Protein AF-A0A8T5HS64-F1 (afdb_monomer_lite)

Secondary structure (DSSP, 8-state):
---TTTHHHHHHHHTT--B-B-TTT--B-SS---HHHHHHHHHHHHTTSTTHHHHHHHHHHHHHHHHT----BPBPTTT--B--S-HHHHHHHHHHHHHHTT-HHHHHHHHHHHT---TTSSSTHHHHHHTT--

Radius of gyration: 18.45 Å; chains: 1; bounding box: 67×27×37 Å

Sequence (134 aa):
MKNKRNVAKQTYYFEKEIHNDCLSCGQDIKHPLCPNCISKAFNLWTKKFPEHKMLKAKLNPLMKHHNHTNAKSKPCVACQKPVHICPLCFTEHLHSLVKEAGLGIRATTQFLFIFNFDFEHTGYSKELEFYGGY

Foldseek 3Di:
DDDPPPVVVVVVVVQPDAQQAAPVPRHGQPQFAALVNVVVVVLVLCVVDPCSVVLCVVVVVVVVVSVPDPGHYQAHPVHGDHHRHHLVVSLLVSLVSCVVSCVDDVSSLVSCVPSPPPPVVPGCVVVNVVSVND

pLDDT: mean 83.89, std 16.79, range [39.28, 97.75]

Structure (mmCIF, N/CA/C/O backbone):
data_AF-A0A8T5HS64-F1
#
_entry.id   AF-A0A8T5HS64-F1
#
loop_
_atom_site.group_PDB
_atom_site.id
_atom_site.type_symbol
_atom_site.label_atom_id
_atom_site.label_alt_id
_atom_site.label_comp_id
_atom_site.label_asym_id
_atom_site.label_entity_id
_atom_site.label_seq_id
_atom_site.pdbx_PDB_ins_code
_atom_site.Cartn_x
_atom_site.Cartn_y
_atom_site.Cartn_z
_atom_site.occupancy
_atom_site.B_iso_or_equiv
_atom_site.auth_seq_id
_atom_site.auth_comp_id
_atom_site.auth_asym_id
_atom_site.auth_atom_id
_atom_site.pdbx_PDB_model_num
ATOM 1 N N . MET A 1 1 ? 49.340 -16.513 -19.245 1.00 40.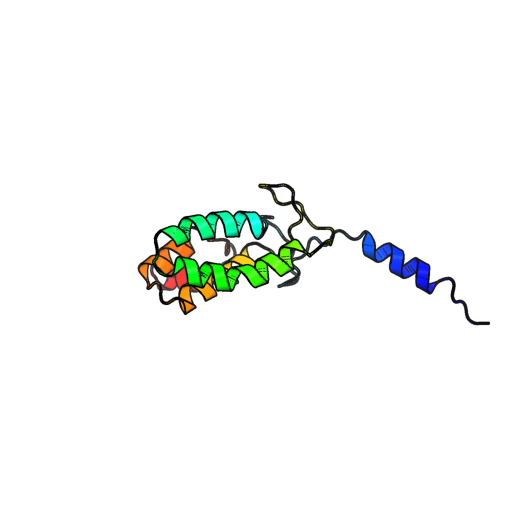06 1 MET A N 1
ATOM 2 C CA . MET A 1 1 ? 48.713 -15.286 -18.698 1.00 40.06 1 MET A CA 1
ATOM 3 C C . MET A 1 1 ? 47.207 -15.376 -18.912 1.00 40.06 1 MET A C 1
ATOM 5 O O . MET A 1 1 ? 46.769 -15.437 -20.051 1.00 40.06 1 MET A O 1
ATOM 9 N N . LYS A 1 2 ? 46.429 -15.524 -17.829 1.00 42.16 2 LYS A N 1
ATOM 10 C CA . LYS A 1 2 ? 44.984 -15.801 -17.892 1.00 42.16 2 LYS A CA 1
ATOM 11 C C . LYS A 1 2 ? 44.197 -14.560 -18.330 1.00 42.16 2 LYS A C 1
ATOM 13 O O . LYS A 1 2 ? 44.495 -13.435 -17.937 1.00 42.16 2 LYS A O 1
ATOM 18 N N . ASN A 1 3 ? 43.205 -14.823 -19.170 1.00 45.62 3 ASN A N 1
ATOM 19 C CA . ASN A 1 3 ? 42.419 -13.912 -19.987 1.00 45.62 3 ASN A CA 1
ATOM 20 C C . ASN A 1 3 ? 41.512 -12.988 -19.139 1.00 45.62 3 ASN A C 1
ATOM 22 O O . ASN A 1 3 ? 40.320 -13.232 -18.989 1.00 45.62 3 ASN A O 1
ATOM 26 N N . LYS A 1 4 ? 42.079 -11.925 -18.549 1.00 48.38 4 LYS A N 1
ATOM 27 C CA . LYS A 1 4 ? 41.355 -10.954 -17.695 1.00 48.38 4 LYS A CA 1
ATOM 28 C C . LYS A 1 4 ? 40.431 -9.986 -18.460 1.00 48.38 4 LYS A C 1
ATOM 30 O O . LYS A 1 4 ? 39.750 -9.186 -17.830 1.00 48.38 4 LYS A O 1
ATOM 35 N N . ARG A 1 5 ? 40.387 -10.033 -19.800 1.00 46.81 5 ARG A N 1
ATOM 36 C CA . ARG A 1 5 ? 39.618 -9.076 -20.627 1.00 46.81 5 ARG A CA 1
ATOM 37 C C . ARG A 1 5 ? 38.154 -9.468 -20.868 1.00 46.81 5 ARG A C 1
ATOM 39 O O . ARG A 1 5 ? 37.362 -8.597 -21.207 1.00 46.81 5 ARG A O 1
ATOM 46 N N . ASN A 1 6 ? 37.780 -10.734 -20.659 1.00 47.47 6 ASN A N 1
ATOM 47 C CA . ASN A 1 6 ? 36.413 -11.207 -20.928 1.00 47.47 6 ASN A CA 1
ATOM 48 C C . ASN A 1 6 ? 35.449 -11.057 -19.742 1.00 47.47 6 ASN A C 1
ATOM 50 O O . ASN A 1 6 ? 34.250 -10.934 -19.962 1.00 47.47 6 ASN A O 1
ATOM 54 N N . VAL A 1 7 ? 35.949 -10.993 -18.504 1.00 50.53 7 VAL A N 1
ATOM 55 C CA . VAL A 1 7 ? 35.088 -10.888 -17.309 1.00 50.53 7 VAL A CA 1
ATOM 56 C C . VAL A 1 7 ? 34.449 -9.495 -17.199 1.00 50.53 7 VAL A C 1
ATOM 58 O O . VAL A 1 7 ? 33.256 -9.381 -16.949 1.00 50.53 7 VAL A O 1
ATOM 61 N N . ALA A 1 8 ? 35.208 -8.431 -17.489 1.00 46.78 8 ALA A N 1
ATOM 62 C CA . ALA A 1 8 ? 34.726 -7.047 -17.384 1.00 46.78 8 ALA A CA 1
ATOM 63 C C . ALA A 1 8 ? 33.679 -6.659 -18.451 1.00 46.78 8 ALA A C 1
ATOM 65 O O . ALA A 1 8 ? 32.893 -5.736 -18.249 1.00 46.78 8 ALA A O 1
ATOM 66 N N . LYS A 1 9 ? 33.651 -7.353 -19.597 1.00 39.28 9 LYS A N 1
ATOM 67 C CA . LYS A 1 9 ? 32.648 -7.116 -20.650 1.00 39.28 9 LYS A CA 1
ATOM 68 C C . LYS A 1 9 ? 31.289 -7.730 -20.314 1.00 39.28 9 LYS A C 1
ATOM 70 O O . LYS A 1 9 ? 30.270 -7.196 -20.739 1.00 39.28 9 LYS A O 1
ATOM 75 N N . GLN A 1 10 ? 31.276 -8.824 -19.556 1.00 43.56 10 GLN A N 1
ATOM 76 C CA . GLN A 1 10 ? 30.051 -9.534 -19.190 1.00 43.56 10 GLN A CA 1
ATOM 77 C C . GLN A 1 10 ? 29.288 -8.806 -18.071 1.00 43.56 10 GLN A C 1
ATOM 79 O O . GLN A 1 10 ? 28.063 -8.771 -18.089 1.00 43.56 10 GLN A O 1
ATOM 84 N N . THR A 1 11 ? 29.997 -8.124 -17.167 1.00 41.75 11 THR A N 1
ATOM 85 C CA . THR A 1 11 ? 29.392 -7.289 -16.114 1.00 41.75 11 THR A CA 1
ATOM 86 C C . THR A 1 11 ? 28.703 -6.031 -16.655 1.00 41.75 11 THR A C 1
ATOM 88 O O . THR A 1 11 ? 27.702 -5.606 -16.093 1.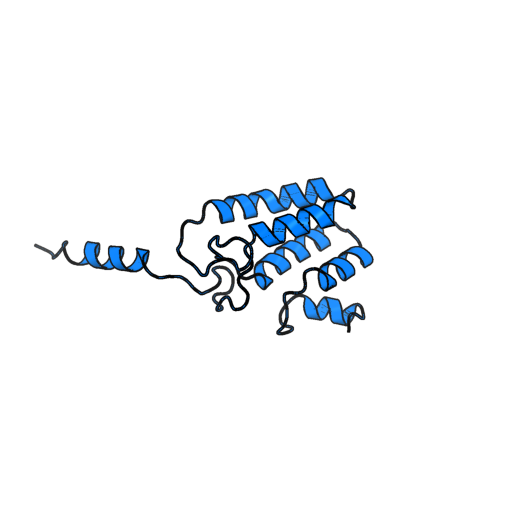00 41.75 11 THR A O 1
ATOM 91 N N . TYR A 1 12 ? 29.174 -5.465 -17.774 1.00 41.59 12 TYR A N 1
ATOM 92 C CA . TYR A 1 12 ? 28.599 -4.244 -18.368 1.00 41.59 12 TYR A CA 1
ATOM 93 C C . TYR A 1 12 ? 27.234 -4.466 -19.051 1.00 41.59 12 TYR A C 1
ATOM 95 O O . TYR A 1 12 ? 26.481 -3.520 -19.271 1.00 41.59 12 TYR A O 1
ATOM 103 N N . TYR A 1 13 ? 26.896 -5.712 -19.401 1.00 42.94 13 TYR A N 1
ATOM 104 C CA . TYR A 1 13 ? 25.616 -6.029 -20.044 1.00 42.94 13 TYR A CA 1
ATOM 105 C C . TYR A 1 13 ? 24.450 -6.169 -19.054 1.00 42.94 13 TYR A C 1
ATOM 107 O O . TYR A 1 13 ? 23.316 -5.895 -19.438 1.00 42.94 13 TYR A O 1
ATOM 115 N N . PHE A 1 14 ? 24.717 -6.489 -17.783 1.00 44.78 14 PHE A N 1
ATOM 116 C CA . PHE A 1 14 ? 23.678 -6.579 -16.747 1.00 44.78 14 PHE A CA 1
ATOM 117 C C . PHE A 1 14 ? 23.077 -5.211 -16.376 1.00 44.78 14 PHE A C 1
ATOM 119 O O . PHE A 1 14 ? 21.904 -5.123 -16.035 1.00 44.78 14 PHE A O 1
ATOM 126 N N . GLU A 1 15 ? 23.827 -4.113 -16.512 1.00 48.22 15 GLU A N 1
ATOM 127 C CA . GLU A 1 15 ? 23.366 -2.756 -16.151 1.00 48.22 15 GLU A CA 1
ATOM 128 C C . GLU A 1 15 ? 22.304 -2.172 -17.111 1.00 48.22 15 GLU A C 1
ATOM 130 O O . GLU A 1 15 ? 21.782 -1.072 -16.895 1.00 48.22 15 GLU A O 1
ATOM 135 N N . LYS A 1 16 ? 21.973 -2.881 -18.198 1.00 51.03 16 LYS A N 1
ATOM 136 C CA . LYS A 1 16 ? 20.965 -2.454 -19.180 1.00 51.03 16 LYS A CA 1
ATOM 137 C C . LYS A 1 16 ? 19.674 -3.261 -19.156 1.00 51.03 16 LYS A C 1
ATOM 139 O O . LYS A 1 16 ? 18.748 -2.862 -19.865 1.00 51.03 16 LYS A O 1
ATOM 144 N N . GLU A 1 17 ? 19.583 -4.327 -18.371 1.00 59.09 17 GLU A N 1
ATOM 145 C CA . GLU A 1 17 ? 18.359 -5.119 -18.312 1.00 59.09 17 GLU A CA 1
ATOM 146 C C . GLU A 1 17 ? 17.275 -4.344 -17.553 1.00 59.09 17 GLU A C 1
ATOM 148 O O . GLU A 1 17 ? 17.449 -3.892 -16.421 1.00 59.09 17 GLU A O 1
ATOM 153 N N . ILE A 1 18 ? 16.157 -4.097 -18.237 1.00 68.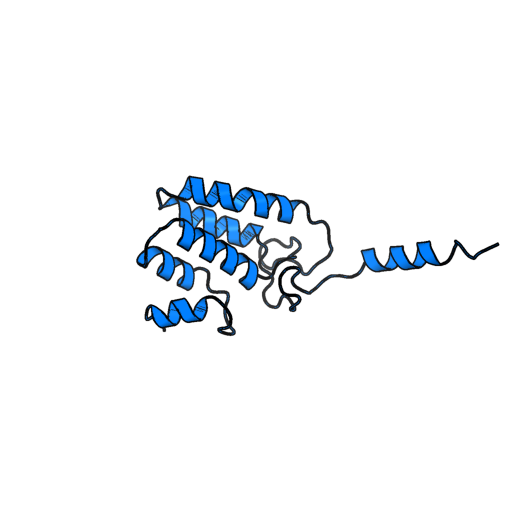06 18 ILE A N 1
ATOM 154 C CA . ILE A 1 18 ? 14.961 -3.541 -17.613 1.00 68.06 18 ILE A CA 1
ATOM 155 C C . ILE A 1 18 ? 14.347 -4.688 -16.817 1.00 68.06 18 ILE A C 1
ATOM 157 O O . ILE A 1 18 ? 13.818 -5.631 -17.403 1.00 68.06 18 ILE A O 1
ATOM 161 N N . HIS A 1 19 ? 14.418 -4.612 -15.493 1.00 74.62 19 HIS A N 1
ATOM 162 C CA . HIS A 1 19 ? 13.774 -5.597 -14.637 1.00 74.62 19 HIS A CA 1
ATOM 163 C C . HIS A 1 19 ? 12.281 -5.296 -14.590 1.00 74.62 19 HIS A C 1
ATOM 165 O O . HIS A 1 19 ? 11.848 -4.353 -13.937 1.00 74.62 19 HIS A O 1
ATOM 171 N N . ASN A 1 20 ? 11.503 -6.075 -15.334 1.00 85.38 20 ASN A N 1
ATOM 172 C CA . ASN A 1 20 ? 10.046 -5.969 -15.362 1.00 85.38 20 ASN A CA 1
ATOM 173 C C . ASN A 1 20 ? 9.374 -6.657 -14.164 1.00 85.38 20 ASN A C 1
ATOM 175 O O . ASN A 1 20 ? 8.200 -6.396 -13.882 1.00 85.38 20 ASN A O 1
ATOM 179 N N . ASP A 1 21 ? 10.140 -7.483 -13.456 1.00 91.69 21 ASP A N 1
ATOM 180 C CA . ASP A 1 21 ? 9.685 -8.286 -12.334 1.00 91.69 21 ASP A CA 1
ATOM 181 C C . ASP A 1 21 ? 9.792 -7.528 -11.009 1.00 91.69 21 ASP A C 1
ATOM 183 O O . ASP A 1 21 ? 10.672 -6.694 -10.778 1.00 91.69 21 ASP A O 1
ATOM 187 N N . CYS A 1 22 ? 8.876 -7.847 -10.105 1.00 91.75 22 CYS A N 1
ATOM 188 C CA . CYS A 1 22 ? 8.876 -7.365 -8.739 1.00 91.75 22 CYS A CA 1
ATOM 189 C C . CYS A 1 22 ? 10.075 -7.937 -7.977 1.00 91.75 22 CYS A C 1
ATOM 191 O O . CYS A 1 22 ? 10.196 -9.151 -7.831 1.00 91.75 22 CYS A O 1
ATOM 193 N N . LEU A 1 23 ? 10.898 -7.076 -7.377 1.00 91.19 23 LEU A N 1
ATOM 194 C CA . LEU A 1 23 ? 12.038 -7.504 -6.555 1.00 91.19 23 LEU A CA 1
ATOM 195 C C . LEU A 1 23 ? 11.627 -8.250 -5.273 1.00 91.19 23 LEU A C 1
ATOM 197 O O . LEU A 1 23 ? 12.473 -8.865 -4.634 1.00 91.19 23 LEU A O 1
ATOM 201 N N . SER A 1 24 ? 10.350 -8.179 -4.880 1.00 90.88 24 SER A N 1
ATOM 202 C CA . SER A 1 24 ? 9.835 -8.842 -3.676 1.00 90.88 24 SER A CA 1
ATOM 203 C C . SER A 1 24 ? 9.318 -10.255 -3.941 1.00 90.88 24 SER A C 1
ATOM 205 O O . SER A 1 24 ? 9.571 -11.142 -3.135 1.00 90.88 24 SER A O 1
ATOM 207 N N . CYS A 1 25 ? 8.567 -10.470 -5.026 1.00 91.56 25 CYS A N 1
ATOM 208 C CA . CYS A 1 25 ? 7.920 -11.759 -5.312 1.00 91.56 25 CYS A CA 1
ATOM 209 C C . CYS A 1 25 ? 8.403 -12.436 -6.602 1.00 91.56 25 CYS A C 1
ATOM 211 O O . CYS A 1 25 ? 8.000 -13.561 -6.878 1.00 91.56 25 CYS A O 1
ATOM 213 N N . GLY A 1 26 ? 9.232 -11.766 -7.409 1.00 91.50 26 GLY A N 1
ATOM 214 C CA . GLY A 1 26 ? 9.741 -12.284 -8.682 1.00 91.50 26 GLY A CA 1
ATOM 215 C C . GLY A 1 26 ? 8.718 -12.339 -9.821 1.00 91.50 26 GLY A C 1
ATOM 216 O O . GLY A 1 26 ? 9.043 -12.840 -10.890 1.00 91.50 26 GLY A O 1
ATOM 217 N N . GLN A 1 27 ? 7.490 -11.851 -9.620 1.00 91.31 27 GLN A N 1
ATOM 218 C CA . GLN A 1 27 ? 6.444 -11.845 -10.649 1.00 91.31 27 GLN A CA 1
ATOM 219 C C . GLN A 1 27 ? 6.467 -10.565 -11.492 1.00 91.31 27 GLN A C 1
ATOM 221 O O . GLN A 1 27 ? 6.797 -9.491 -10.981 1.00 91.31 27 GLN A O 1
ATOM 226 N N . ASP A 1 28 ? 6.021 -10.658 -12.747 1.00 91.12 28 ASP A N 1
ATOM 227 C CA . ASP A 1 28 ? 5.892 -9.507 -13.646 1.00 91.12 28 ASP A CA 1
ATOM 228 C C . ASP A 1 28 ? 4.957 -8.424 -13.077 1.00 91.12 28 ASP A C 1
ATOM 230 O O . ASP A 1 28 ? 3.848 -8.688 -12.599 1.00 91.12 28 ASP A O 1
ATOM 234 N N . ILE A 1 29 ? 5.382 -7.163 -13.165 1.00 90.44 29 ILE A N 1
ATOM 235 C CA . ILE A 1 29 ? 4.587 -6.028 -12.693 1.00 90.44 29 ILE A CA 1
ATOM 236 C C . ILE A 1 29 ? 3.542 -5.665 -13.761 1.00 90.44 29 ILE A C 1
ATOM 238 O O . ILE A 1 29 ? 3.821 -4.900 -14.687 1.00 90.44 29 ILE A O 1
ATOM 242 N N . LYS A 1 30 ? 2.317 -6.189 -13.630 1.00 86.19 30 LYS A N 1
ATOM 243 C CA . LYS A 1 30 ? 1.209 -5.929 -14.577 1.00 86.19 30 LYS A CA 1
ATOM 244 C C . LYS A 1 30 ? 0.595 -4.525 -14.448 1.00 86.19 30 LYS A C 1
ATOM 246 O O . LYS A 1 30 ? 0.273 -3.896 -15.450 1.00 86.19 30 LYS A O 1
ATOM 251 N N . HIS A 1 31 ? 0.474 -4.009 -13.223 1.00 86.06 31 HIS A N 1
ATOM 252 C CA . HIS A 1 31 ? -0.170 -2.721 -12.921 1.00 86.06 31 HIS A CA 1
ATOM 253 C C . HIS A 1 31 ? 0.829 -1.773 -12.240 1.00 86.06 31 HIS A C 1
ATOM 255 O O . HIS A 1 31 ? 0.814 -1.650 -11.018 1.00 86.06 31 HIS A O 1
ATOM 261 N N . PRO A 1 32 ? 1.765 -1.139 -12.967 1.00 90.62 32 PRO A N 1
ATOM 262 C CA . PRO A 1 32 ? 2.879 -0.442 -12.334 1.00 90.62 32 PRO A CA 1
ATOM 263 C C . PRO A 1 32 ? 2.431 0.867 -11.665 1.00 90.62 32 PRO A C 1
ATOM 265 O O . PRO A 1 32 ? 2.407 1.934 -12.275 1.00 90.62 32 PRO A O 1
ATOM 268 N N . LEU A 1 33 ? 2.123 0.793 -10.371 1.00 95.44 33 LEU A N 1
ATOM 269 C CA . LEU A 1 33 ? 1.959 1.924 -9.457 1.00 95.44 33 LEU A CA 1
ATOM 270 C C . LEU A 1 33 ? 3.107 1.894 -8.447 1.00 95.44 33 LEU A C 1
ATOM 272 O O . LEU A 1 33 ? 3.272 0.925 -7.711 1.00 95.44 33 LEU A O 1
ATOM 276 N N . CYS A 1 34 ? 3.929 2.945 -8.419 1.00 94.81 34 CYS A N 1
ATOM 277 C CA . CYS A 1 34 ? 5.105 2.953 -7.553 1.00 94.81 34 CYS A CA 1
ATOM 278 C C . CYS A 1 34 ? 4.733 3.113 -6.065 1.00 94.81 34 CYS A C 1
ATOM 280 O O . CYS A 1 34 ? 3.754 3.802 -5.737 1.00 94.81 34 CYS A O 1
ATOM 282 N N . PRO A 1 35 ? 5.579 2.601 -5.150 1.00 95.69 35 PRO A N 1
ATOM 283 C CA . PRO A 1 35 ? 5.459 2.838 -3.712 1.00 95.69 35 PRO A CA 1
ATOM 284 C C . PRO A 1 35 ? 5.285 4.313 -3.325 1.00 95.69 35 PRO A C 1
ATOM 286 O O . PRO A 1 35 ? 4.545 4.627 -2.397 1.00 95.69 35 PRO A O 1
ATOM 289 N N . ASN A 1 36 ? 5.900 5.257 -4.047 1.00 96.44 36 ASN A N 1
ATOM 290 C CA . ASN A 1 36 ? 5.718 6.697 -3.804 1.00 96.44 36 ASN A CA 1
ATOM 291 C C . ASN A 1 36 ? 4.272 7.181 -4.040 1.00 96.44 36 ASN A C 1
ATOM 293 O O . ASN A 1 36 ? 3.743 7.965 -3.253 1.00 96.44 36 ASN A O 1
ATOM 297 N N . CYS A 1 37 ? 3.613 6.722 -5.106 1.00 96.69 37 CYS A N 1
ATOM 298 C CA . CYS A 1 37 ? 2.226 7.092 -5.395 1.00 96.69 37 CYS A CA 1
ATOM 299 C C . CYS A 1 37 ? 1.263 6.460 -4.385 1.00 96.69 37 CYS A C 1
ATOM 301 O O . CYS A 1 37 ? 0.406 7.156 -3.837 1.00 96.69 37 CYS A O 1
ATOM 303 N N . ILE A 1 38 ? 1.450 5.172 -4.083 1.00 97.12 38 ILE A N 1
ATOM 304 C CA . ILE A 1 38 ? 0.603 4.450 -3.126 1.00 97.12 38 ILE A CA 1
ATOM 305 C C . ILE A 1 38 ? 0.799 5.016 -1.710 1.00 97.12 38 ILE A C 1
ATOM 307 O O . ILE A 1 38 ? -0.178 5.327 -1.032 1.00 97.12 38 ILE A O 1
ATOM 311 N N . SER A 1 39 ? 2.042 5.258 -1.277 1.00 97.12 39 SER A N 1
ATOM 312 C CA . SER A 1 39 ? 2.325 5.864 0.035 1.00 97.12 39 SER A CA 1
ATOM 313 C C . SER A 1 39 ? 1.759 7.274 0.179 1.00 97.12 39 SER A C 1
ATOM 315 O O . SER A 1 39 ? 1.359 7.651 1.278 1.00 97.12 39 SER A O 1
ATOM 317 N N . LYS A 1 40 ? 1.678 8.071 -0.895 1.00 97.19 40 LYS A N 1
ATOM 318 C CA . LYS A 1 40 ? 1.008 9.380 -0.851 1.00 97.19 40 LYS A CA 1
ATOM 319 C C . LYS A 1 40 ? -0.477 9.222 -0.517 1.00 97.19 40 LYS A C 1
ATOM 321 O O . LYS A 1 40 ? -0.962 9.904 0.385 1.00 97.19 40 LYS A O 1
ATOM 326 N N . ALA A 1 41 ? -1.175 8.310 -1.195 1.00 97.00 41 ALA A N 1
ATOM 327 C CA . ALA A 1 41 ? -2.578 8.007 -0.916 1.00 97.00 41 ALA A CA 1
ATOM 328 C C . ALA A 1 41 ? -2.766 7.431 0.499 1.00 97.00 41 ALA A C 1
ATOM 330 O O . ALA A 1 41 ? -3.622 7.900 1.246 1.00 97.00 41 ALA A O 1
ATOM 331 N N . PHE A 1 42 ? -1.905 6.500 0.915 1.00 97.75 42 PHE A N 1
ATOM 332 C CA . PHE A 1 42 ? -1.915 5.920 2.260 1.00 97.75 42 PHE A CA 1
ATOM 333 C C . PHE A 1 42 ? -1.687 6.967 3.357 1.00 97.75 42 PHE A C 1
ATOM 335 O O . PHE A 1 42 ? -2.413 7.0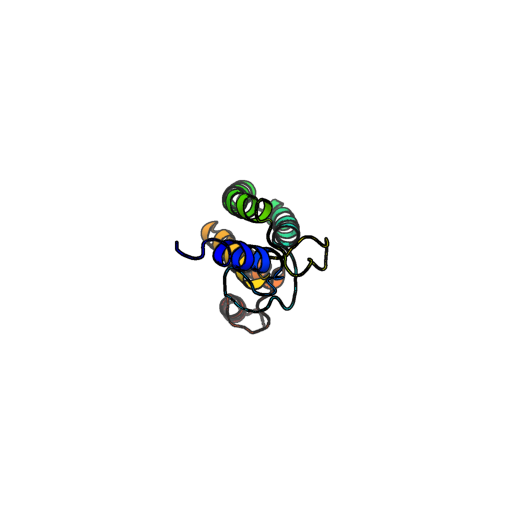11 4.348 1.00 97.75 42 PHE A O 1
ATOM 342 N N . ASN A 1 43 ? -0.724 7.873 3.177 1.00 97.31 43 ASN A N 1
ATOM 343 C CA . ASN A 1 43 ? -0.476 8.962 4.120 1.00 97.31 43 ASN A CA 1
ATOM 344 C C . ASN A 1 43 ? -1.667 9.920 4.219 1.00 97.31 43 ASN A C 1
ATOM 346 O O . ASN A 1 43 ? -1.948 10.417 5.303 1.00 97.31 43 ASN A O 1
ATOM 350 N N . LEU A 1 44 ? -2.371 10.193 3.116 1.00 97.50 44 LEU A N 1
ATOM 351 C CA . LEU A 1 44 ? -3.594 10.998 3.148 1.00 97.50 44 LEU A CA 1
ATOM 352 C C . LEU A 1 44 ? -4.723 10.274 3.882 1.00 97.50 44 LEU A C 1
ATOM 354 O O . LEU A 1 44 ? -5.362 10.873 4.743 1.00 97.50 44 LEU A O 1
ATOM 358 N N . TRP A 1 45 ? -4.929 8.990 3.589 1.00 97.38 45 TRP A N 1
ATOM 359 C CA . TRP A 1 45 ? -5.939 8.167 4.250 1.00 97.38 45 TRP A CA 1
ATOM 360 C C . TRP A 1 45 ? -5.676 8.030 5.754 1.00 97.38 45 TRP A C 1
ATOM 362 O O . TRP A 1 45 ? -6.612 8.145 6.544 1.00 97.38 45 TRP A O 1
ATOM 372 N N . THR A 1 46 ? -4.415 7.860 6.168 1.00 97.12 46 THR A N 1
ATOM 373 C CA . THR A 1 46 ? -4.069 7.666 7.584 1.00 97.12 46 THR A CA 1
ATOM 374 C C . THR A 1 46 ? -4.190 8.925 8.439 1.00 97.12 46 THR A C 1
ATOM 376 O O . THR A 1 46 ? -4.317 8.797 9.650 1.00 97.12 46 THR A O 1
ATOM 379 N N . LYS A 1 47 ? -4.203 10.136 7.856 1.00 96.94 47 LYS A N 1
ATOM 380 C CA . LYS A 1 47 ? -4.301 11.409 8.608 1.00 96.94 47 LYS A CA 1
ATOM 381 C C . LYS A 1 47 ? -5.522 11.511 9.524 1.00 96.94 47 LYS A C 1
ATOM 383 O O . LYS A 1 47 ? -5.501 12.307 10.455 1.00 96.94 47 LYS A O 1
ATOM 388 N N . LYS A 1 48 ? -6.579 10.746 9.244 1.00 94.81 48 LYS A N 1
ATOM 389 C CA . LYS A 1 48 ? -7.807 10.720 10.049 1.00 94.81 48 LYS A CA 1
ATOM 390 C C . LYS A 1 48 ? -7.695 9.875 11.325 1.00 94.81 48 LYS A C 1
ATOM 392 O O . LYS A 1 48 ? -8.629 9.886 12.117 1.00 94.81 48 LYS A O 1
ATOM 397 N N . PHE A 1 49 ? -6.597 9.138 11.508 1.00 95.38 49 PHE A N 1
ATOM 398 C CA . PHE A 1 49 ? -6.382 8.262 12.657 1.00 95.38 49 PHE A CA 1
ATOM 399 C C . PHE A 1 49 ? -5.281 8.801 13.583 1.00 95.38 49 PHE A C 1
ATOM 401 O O . PHE A 1 49 ? -4.288 9.355 13.092 1.00 95.38 49 PHE A O 1
ATOM 408 N N . PRO A 1 50 ? -5.402 8.615 14.909 1.00 95.56 50 PRO A N 1
ATOM 409 C CA . PRO A 1 50 ? -4.369 9.030 15.860 1.00 95.56 50 PRO A CA 1
ATOM 410 C C . PRO A 1 50 ? -3.017 8.323 15.631 1.00 95.56 50 PRO A C 1
ATOM 412 O O . PRO A 1 50 ? -1.958 8.910 15.858 1.00 95.56 50 PRO A O 1
ATOM 415 N N . GLU A 1 51 ? -3.028 7.109 15.080 1.00 96.50 51 GLU A N 1
ATOM 416 C CA . GLU A 1 51 ? -1.862 6.276 14.772 1.00 96.50 51 GLU A CA 1
ATOM 417 C C . GLU A 1 51 ? -1.049 6.781 13.569 1.00 96.50 51 GLU A C 1
ATOM 419 O O . GLU A 1 51 ? 0.023 6.240 13.282 1.00 96.50 51 GLU A O 1
ATOM 424 N N . HIS A 1 52 ? -1.504 7.828 12.862 1.00 96.62 52 HIS A N 1
ATOM 425 C CA . HIS A 1 52 ? -0.855 8.354 11.653 1.00 96.62 52 HIS A CA 1
ATOM 426 C C . HIS A 1 52 ? 0.661 8.533 11.811 1.00 96.62 52 HIS A C 1
ATOM 428 O O . HIS A 1 52 ? 1.435 8.125 10.944 1.00 96.62 52 HIS A O 1
ATOM 434 N N . LYS A 1 53 ? 1.103 9.133 12.925 1.00 96.50 53 LYS A N 1
ATOM 435 C CA . LYS A 1 53 ? 2.530 9.389 13.175 1.00 96.50 53 LYS A CA 1
ATOM 436 C C . LYS A 1 53 ? 3.330 8.091 13.296 1.00 96.50 53 LYS A C 1
ATOM 438 O O . LYS A 1 53 ? 4.422 8.008 12.740 1.00 96.50 53 LYS A O 1
ATOM 443 N N . MET A 1 54 ? 2.780 7.086 13.976 1.00 96.44 54 MET A N 1
ATOM 444 C CA . MET A 1 54 ? 3.405 5.772 14.130 1.00 96.44 54 MET A CA 1
ATOM 445 C C . MET A 1 54 ? 3.479 5.037 12.788 1.00 96.44 54 MET A C 1
ATOM 447 O O . MET A 1 54 ? 4.547 4.557 12.412 1.00 96.44 54 MET A O 1
ATOM 451 N N . LEU A 1 55 ? 2.377 5.003 12.035 1.00 96.88 55 LEU A N 1
ATOM 452 C CA . LEU A 1 55 ? 2.321 4.384 10.707 1.00 96.88 55 LEU A CA 1
ATOM 453 C C . LEU A 1 55 ? 3.332 5.024 9.752 1.00 96.88 55 LEU A C 1
ATOM 455 O O . LEU A 1 55 ? 4.095 4.328 9.084 1.00 96.88 55 LEU A O 1
ATOM 459 N N . LYS A 1 56 ? 3.402 6.358 9.743 1.00 96.25 56 LYS A N 1
ATOM 460 C CA . LYS A 1 56 ? 4.382 7.104 8.950 1.00 96.25 56 LYS A CA 1
ATOM 461 C C . LYS A 1 56 ? 5.819 6.779 9.365 1.00 96.25 56 LYS A C 1
ATOM 463 O O . LYS A 1 56 ? 6.672 6.602 8.500 1.00 96.25 56 LYS A O 1
ATOM 468 N N . ALA A 1 57 ? 6.095 6.677 10.667 1.00 96.25 57 ALA A N 1
ATOM 469 C CA . ALA A 1 57 ? 7.419 6.316 11.171 1.00 96.25 57 ALA A CA 1
ATOM 470 C C . ALA A 1 57 ? 7.847 4.910 10.722 1.00 96.25 57 ALA A C 1
ATOM 472 O O . ALA A 1 57 ? 8.990 4.747 10.302 1.00 96.25 57 ALA A O 1
ATOM 473 N N . LYS A 1 58 ? 6.932 3.930 10.733 1.00 96.06 58 LYS A N 1
ATOM 474 C CA . LYS A 1 58 ? 7.197 2.569 10.238 1.00 96.06 58 LYS A CA 1
ATOM 475 C C . LYS A 1 58 ? 7.358 2.499 8.714 1.00 96.06 58 LYS A C 1
ATOM 477 O O . LYS A 1 58 ? 8.169 1.722 8.225 1.00 96.06 58 LYS A O 1
ATOM 482 N N . LEU A 1 59 ? 6.641 3.337 7.964 1.00 95.75 59 LEU A N 1
ATOM 483 C CA . LEU A 1 59 ? 6.709 3.374 6.499 1.00 95.75 59 LEU A CA 1
ATOM 484 C C . LEU A 1 59 ? 7.990 4.047 5.963 1.00 95.75 59 LEU A C 1
ATOM 486 O O . LEU A 1 59 ? 8.514 3.666 4.915 1.00 95.75 59 LEU A O 1
ATOM 490 N N . ASN A 1 60 ? 8.511 5.057 6.666 1.00 94.62 60 ASN A N 1
ATOM 491 C CA . ASN A 1 60 ? 9.644 5.866 6.200 1.00 94.62 60 ASN A CA 1
ATOM 492 C C . ASN A 1 60 ? 10.921 5.064 5.856 1.00 94.62 60 ASN A C 1
ATOM 494 O O . ASN A 1 60 ? 11.514 5.363 4.817 1.00 94.62 60 ASN A O 1
ATOM 498 N N . PRO A 1 61 ? 11.375 4.073 6.653 1.00 93.12 61 PRO A N 1
ATOM 499 C CA . PRO A 1 61 ? 12.549 3.264 6.321 1.00 93.12 61 PRO A CA 1
ATOM 500 C C . PRO A 1 61 ? 12.423 2.552 4.972 1.00 93.12 61 PRO A C 1
ATOM 502 O O . PRO A 1 61 ? 13.344 2.604 4.155 1.00 93.12 61 PRO A O 1
ATOM 505 N N . LEU A 1 62 ? 11.260 1.957 4.703 1.00 90.75 62 LEU A N 1
ATOM 506 C CA . LEU A 1 62 ? 11.006 1.249 3.454 1.00 90.75 62 LEU A CA 1
ATOM 507 C C . LEU A 1 62 ? 10.952 2.218 2.264 1.00 90.75 62 LEU A C 1
ATOM 509 O O . LEU A 1 62 ? 11.558 1.965 1.223 1.00 90.75 62 LEU A O 1
ATOM 513 N N . MET A 1 63 ? 10.329 3.387 2.443 1.00 94.25 63 MET A N 1
ATOM 514 C CA . MET A 1 63 ? 10.334 4.440 1.423 1.00 94.25 63 MET A CA 1
ATOM 515 C C . MET A 1 63 ? 11.734 4.997 1.160 1.00 94.25 63 MET A C 1
ATOM 517 O O . MET A 1 63 ? 12.070 5.297 0.014 1.00 94.25 63 MET A O 1
ATOM 521 N N . LYS A 1 64 ? 12.577 5.106 2.194 1.00 92.56 64 LYS A N 1
ATOM 522 C CA . LYS A 1 64 ? 13.981 5.487 2.032 1.00 92.56 64 LYS A CA 1
ATOM 523 C C . LYS A 1 64 ? 14.690 4.468 1.148 1.00 92.56 64 LYS A C 1
ATOM 525 O O . LYS A 1 64 ? 15.324 4.882 0.188 1.00 92.56 64 LYS A O 1
ATOM 530 N N . HIS A 1 65 ? 14.551 3.170 1.408 1.00 87.44 65 HIS A N 1
ATOM 531 C CA . HIS A 1 65 ? 15.177 2.140 0.576 1.00 87.44 65 HIS A CA 1
ATOM 532 C C . HIS A 1 65 ? 14.683 2.184 -0.881 1.00 87.44 65 HIS A C 1
ATOM 534 O O . HIS A 1 65 ? 15.494 2.243 -1.806 1.00 87.44 65 HIS A O 1
ATOM 540 N N . HIS A 1 66 ? 13.366 2.287 -1.085 1.00 87.38 66 HIS A N 1
ATOM 541 C CA . HIS A 1 66 ? 12.772 2.425 -2.418 1.00 87.38 66 HIS A CA 1
ATOM 542 C C . HIS A 1 66 ? 13.348 3.619 -3.195 1.00 87.38 66 HIS A C 1
ATOM 544 O O . HIS A 1 66 ? 13.716 3.482 -4.358 1.00 87.38 66 HIS A O 1
ATOM 550 N N . ASN A 1 67 ? 13.483 4.778 -2.546 1.00 88.12 67 ASN A N 1
ATOM 551 C CA . ASN A 1 67 ? 13.967 6.000 -3.191 1.00 88.12 67 ASN A CA 1
ATOM 552 C C . ASN A 1 67 ? 15.464 5.985 -3.541 1.00 88.12 67 ASN A C 1
ATOM 554 O O . ASN A 1 67 ? 15.889 6.823 -4.328 1.00 88.12 67 ASN A O 1
ATOM 558 N N . HIS A 1 68 ? 16.251 5.067 -2.973 1.00 88.25 68 HIS A N 1
ATOM 559 C CA . HIS A 1 68 ? 17.666 4.879 -3.326 1.00 88.25 68 HIS A CA 1
ATOM 560 C C . HIS A 1 68 ? 17.879 3.754 -4.352 1.00 88.25 68 HIS A C 1
ATOM 562 O O . HIS A 1 68 ? 19.016 3.477 -4.733 1.00 88.25 68 HIS A O 1
ATOM 568 N N . THR A 1 69 ? 16.812 3.089 -4.800 1.00 85.75 69 THR A N 1
ATOM 569 C CA . THR A 1 69 ? 16.912 2.048 -5.825 1.00 85.75 69 THR A CA 1
ATOM 570 C C . THR A 1 69 ? 17.021 2.703 -7.203 1.00 85.75 69 THR A C 1
ATOM 572 O O . THR A 1 69 ? 16.077 3.337 -7.663 1.00 85.75 69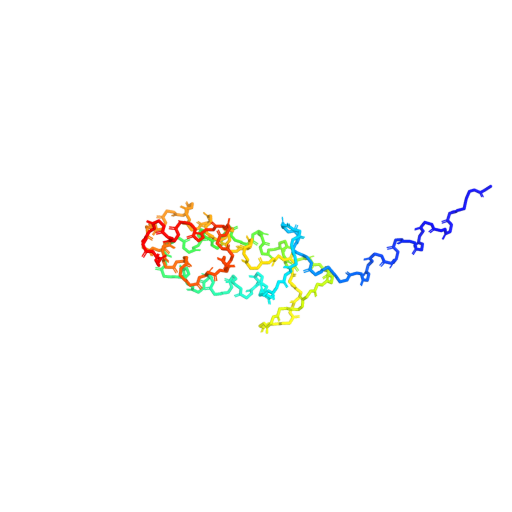 THR A O 1
ATOM 575 N N . ASN A 1 70 ? 18.174 2.543 -7.861 1.00 78.88 70 ASN A N 1
ATOM 576 C CA . ASN A 1 70 ? 18.480 3.148 -9.168 1.00 78.88 70 ASN A CA 1
ATOM 577 C C . ASN A 1 70 ? 18.396 2.153 -10.343 1.00 78.88 70 ASN A C 1
ATOM 579 O O . ASN A 1 70 ? 18.925 2.420 -11.422 1.00 78.88 70 ASN A O 1
ATOM 583 N N . ALA A 1 71 ? 17.772 0.990 -10.145 1.00 81.38 71 ALA A N 1
ATOM 584 C CA . ALA A 1 71 ? 17.622 -0.000 -11.206 1.00 81.38 71 ALA A CA 1
ATOM 585 C C . ALA A 1 71 ? 16.672 0.507 -12.309 1.00 81.38 71 ALA A C 1
ATOM 587 O O . ALA A 1 71 ? 15.793 1.338 -12.071 1.00 81.38 71 ALA A O 1
ATOM 588 N N . LYS A 1 72 ? 16.814 -0.004 -13.534 1.00 85.62 72 LYS A N 1
ATOM 589 C CA . LYS A 1 72 ? 15.813 0.220 -14.587 1.00 85.62 72 LYS A CA 1
ATOM 590 C C . LYS A 1 72 ? 14.651 -0.746 -14.384 1.00 85.62 72 LYS A C 1
ATOM 592 O O . LYS A 1 72 ? 14.867 -1.923 -14.121 1.00 85.62 72 LYS A O 1
ATOM 597 N N . SER A 1 73 ? 13.428 -0.244 -14.506 1.00 89.12 73 SER A N 1
ATOM 598 C CA . SER A 1 73 ? 12.197 -1.033 -14.398 1.00 89.12 73 SER A CA 1
ATOM 599 C C . SER A 1 73 ? 11.067 -0.373 -15.193 1.00 89.12 73 SER A C 1
ATOM 601 O O . SER A 1 73 ? 11.240 0.736 -15.712 1.00 89.12 73 SER A O 1
ATOM 603 N N . LYS A 1 74 ? 9.905 -1.031 -15.260 1.00 90.56 74 LYS A N 1
ATOM 604 C CA . LYS A 1 74 ? 8.660 -0.466 -15.780 1.00 90.56 74 LYS A CA 1
ATOM 605 C C . LYS A 1 74 ? 8.363 0.899 -15.140 1.00 90.56 74 LYS A C 1
ATOM 607 O O . LYS A 1 74 ? 8.496 1.055 -13.918 1.00 90.56 74 LYS A O 1
ATOM 612 N N . PRO A 1 75 ? 7.941 1.893 -15.939 1.00 92.75 75 PRO A N 1
ATOM 613 C CA . PRO A 1 75 ? 7.562 3.197 -15.425 1.00 92.75 75 PRO A CA 1
ATOM 614 C C . PRO A 1 75 ? 6.207 3.132 -14.716 1.00 92.75 75 PRO A C 1
ATOM 616 O O . PRO A 1 75 ? 5.284 2.438 -15.137 1.00 92.75 75 PRO A O 1
ATOM 619 N N . CYS A 1 76 ? 6.077 3.901 -13.640 1.00 94.44 76 CYS A N 1
ATOM 620 C CA . CYS A 1 76 ? 4.819 4.088 -12.933 1.00 94.44 76 CYS A CA 1
ATOM 621 C C . CYS A 1 76 ? 3.806 4.802 -13.829 1.00 94.44 76 CYS A C 1
ATOM 623 O O . CYS A 1 76 ? 4.089 5.903 -14.305 1.00 94.44 76 CYS A O 1
ATOM 625 N N . VAL A 1 77 ? 2.593 4.260 -13.960 1.00 95.38 77 VAL A N 1
ATOM 626 C CA . VAL A 1 77 ? 1.529 4.871 -14.778 1.00 95.38 77 VAL A CA 1
ATOM 627 C C . VAL A 1 77 ? 1.138 6.275 -14.304 1.00 95.38 77 VAL A C 1
ATOM 629 O O . VAL A 1 77 ? 0.697 7.093 -15.102 1.00 95.38 77 VAL A O 1
ATOM 632 N N . ALA A 1 78 ? 1.333 6.583 -13.017 1.00 95.81 78 ALA A N 1
ATOM 633 C CA . ALA A 1 78 ? 0.925 7.856 -12.422 1.00 95.81 78 ALA A CA 1
ATOM 634 C C . ALA A 1 78 ? 2.022 8.936 -12.418 1.00 95.81 78 ALA A C 1
ATOM 636 O O . ALA A 1 78 ? 1.708 10.122 -12.455 1.00 95.81 78 ALA A O 1
ATOM 637 N N . CYS A 1 79 ? 3.302 8.564 -12.311 1.00 95.19 79 CYS A N 1
ATOM 638 C CA . CYS A 1 79 ? 4.392 9.541 -12.143 1.00 95.19 79 CYS A CA 1
ATOM 639 C C . CYS A 1 79 ? 5.661 9.241 -12.948 1.00 95.19 79 CYS A C 1
ATOM 641 O O . CYS A 1 79 ? 6.661 9.932 -12.768 1.00 95.19 79 CYS A O 1
ATOM 643 N N . GLN A 1 80 ? 5.639 8.206 -13.792 1.00 94.94 80 GLN A N 1
ATOM 644 C CA . GLN A 1 80 ? 6.726 7.787 -14.686 1.00 94.94 80 GLN A CA 1
ATOM 645 C C . GLN A 1 80 ? 8.037 7.352 -14.001 1.00 94.94 80 GLN A C 1
ATOM 647 O O . GLN A 1 80 ? 8.980 6.945 -14.674 1.00 94.94 80 GLN A O 1
ATOM 652 N N . LYS A 1 81 ? 8.107 7.359 -12.663 1.00 91.75 81 LYS A N 1
ATOM 653 C CA . LYS A 1 81 ? 9.254 6.819 -11.913 1.00 91.75 81 LYS A CA 1
ATOM 654 C C . LYS A 1 81 ? 9.315 5.285 -12.000 1.00 91.75 81 LYS A C 1
ATOM 656 O O . LYS A 1 81 ? 8.250 4.669 -12.055 1.00 91.75 81 LYS A O 1
ATOM 661 N N . PRO A 1 82 ? 10.507 4.665 -11.935 1.00 91.62 82 PRO A N 1
ATOM 662 C CA . PRO A 1 82 ? 10.648 3.208 -11.933 1.00 91.62 82 PRO A CA 1
ATOM 663 C C . PRO A 1 82 ? 9.859 2.516 -10.809 1.00 91.62 82 PRO A C 1
ATOM 665 O O . PRO A 1 82 ? 9.805 2.998 -9.672 1.00 91.62 82 PRO A O 1
ATOM 668 N N . VAL A 1 83 ? 9.254 1.367 -11.122 1.00 93.19 83 VAL A N 1
ATOM 669 C CA . VAL A 1 83 ? 8.498 0.537 -10.172 1.00 93.19 83 VAL A CA 1
ATOM 670 C C . VAL A 1 83 ? 9.258 -0.754 -9.902 1.00 93.19 83 VAL A C 1
ATOM 672 O O . VAL A 1 83 ? 9.270 -1.643 -10.734 1.00 93.19 83 VAL A O 1
ATOM 675 N N . HIS A 1 84 ? 9.887 -0.887 -8.739 1.00 93.06 84 HIS A N 1
ATOM 676 C CA . HIS A 1 84 ? 10.664 -2.092 -8.394 1.00 93.06 84 HIS A CA 1
ATOM 677 C C . HIS A 1 84 ? 9.894 -3.122 -7.569 1.00 93.06 84 HIS A C 1
ATOM 679 O O . HIS A 1 84 ? 10.325 -4.261 -7.427 1.00 93.06 84 HIS A O 1
ATOM 685 N N . ILE A 1 85 ? 8.765 -2.715 -6.995 1.00 92.94 85 ILE A N 1
ATOM 686 C CA . ILE A 1 85 ? 7.910 -3.553 -6.159 1.00 92.94 85 ILE A CA 1
ATOM 687 C C . ILE A 1 85 ? 6.505 -3.428 -6.731 1.00 92.94 85 ILE A C 1
ATOM 689 O O . ILE A 1 85 ? 6.041 -2.307 -6.959 1.00 92.94 85 ILE A O 1
ATOM 693 N N . CYS A 1 86 ? 5.843 -4.555 -6.990 1.00 93.44 86 CYS A N 1
ATOM 694 C CA . CYS A 1 86 ? 4.470 -4.543 -7.472 1.00 93.44 86 CYS A CA 1
ATOM 695 C C . CYS A 1 86 ? 3.527 -3.947 -6.405 1.00 93.44 86 CYS A C 1
ATOM 697 O O . CYS A 1 86 ? 3.811 -4.023 -5.203 1.00 93.44 86 CYS A O 1
ATOM 699 N N . PRO A 1 87 ? 2.385 -3.367 -6.811 1.00 94.31 87 PRO A N 1
ATOM 700 C CA . PRO A 1 87 ? 1.436 -2.800 -5.856 1.00 94.31 87 PRO A CA 1
ATOM 701 C C . PRO A 1 87 ? 0.927 -3.797 -4.818 1.00 94.31 87 PRO A C 1
ATOM 703 O O . PRO A 1 87 ? 0.712 -3.398 -3.677 1.00 94.31 87 PRO A O 1
ATOM 706 N N . LEU A 1 88 ? 0.769 -5.074 -5.183 1.00 93.50 88 LEU A N 1
ATOM 707 C CA . LEU A 1 88 ? 0.312 -6.118 -4.266 1.00 93.50 88 LEU A CA 1
ATOM 708 C C . LEU A 1 88 ? 1.273 -6.265 -3.079 1.00 93.50 88 LEU A C 1
ATOM 710 O O . LEU A 1 88 ? 0.884 -5.947 -1.961 1.00 93.50 88 LEU A O 1
ATOM 714 N N . CYS A 1 89 ? 2.547 -6.595 -3.317 1.00 92.81 89 CYS A N 1
ATOM 715 C CA . CYS A 1 89 ? 3.533 -6.744 -2.238 1.00 92.81 89 CYS A CA 1
ATOM 716 C C . CYS A 1 89 ? 3.683 -5.471 -1.393 1.00 92.81 89 CYS A C 1
ATOM 718 O O . CYS A 1 89 ? 3.839 -5.529 -0.174 1.00 92.81 89 CYS A O 1
ATOM 720 N N . PHE A 1 90 ? 3.625 -4.291 -2.022 1.00 95.44 90 PHE A N 1
ATOM 721 C CA . PHE A 1 90 ? 3.699 -3.041 -1.268 1.00 95.44 90 PHE A CA 1
ATOM 722 C C . PHE A 1 90 ? 2.453 -2.819 -0.395 1.00 95.44 90 PHE A C 1
ATOM 724 O O . PHE A 1 90 ? 2.577 -2.390 0.751 1.00 95.44 90 PHE A O 1
ATOM 731 N N . THR A 1 91 ? 1.254 -3.118 -0.899 1.00 95.25 91 THR A N 1
ATOM 732 C CA . THR A 1 91 ? 0.013 -2.975 -0.122 1.00 95.25 91 THR A CA 1
ATOM 733 C C . THR A 1 91 ? -0.177 -4.062 0.927 1.00 95.25 91 THR A C 1
ATOM 735 O O . THR A 1 91 ? -0.734 -3.753 1.973 1.00 95.25 91 THR A O 1
ATOM 738 N N . GLU A 1 92 ? 0.369 -5.264 0.747 1.00 94.00 92 GLU A N 1
ATOM 739 C CA . GLU A 1 92 ? 0.471 -6.274 1.811 1.00 94.00 92 GLU A CA 1
ATOM 740 C C . GLU A 1 92 ? 1.283 -5.754 3.000 1.00 94.00 92 GLU A C 1
ATOM 742 O O . GLU A 1 92 ? 0.861 -5.881 4.150 1.00 94.00 92 GLU A O 1
ATOM 747 N N . HIS A 1 93 ? 2.406 -5.081 2.735 1.00 94.62 93 HIS A N 1
ATOM 748 C CA . HIS A 1 93 ? 3.173 -4.426 3.791 1.00 94.62 93 HIS A CA 1
ATOM 749 C C . HIS A 1 93 ? 2.367 -3.311 4.475 1.00 94.62 93 HIS A C 1
ATOM 751 O O . HIS A 1 93 ? 2.333 -3.221 5.698 1.00 94.62 93 HIS A O 1
ATOM 757 N N . LEU A 1 94 ? 1.665 -2.464 3.714 1.00 96.50 94 LEU A N 1
ATOM 758 C CA . LEU A 1 94 ? 0.806 -1.434 4.313 1.00 96.50 94 LEU A CA 1
ATOM 759 C C . LEU A 1 94 ? -0.333 -2.038 5.147 1.00 96.50 94 LEU A C 1
ATOM 761 O O . LEU A 1 94 ? -0.670 -1.496 6.200 1.00 96.50 94 LEU A O 1
ATOM 765 N N . HIS A 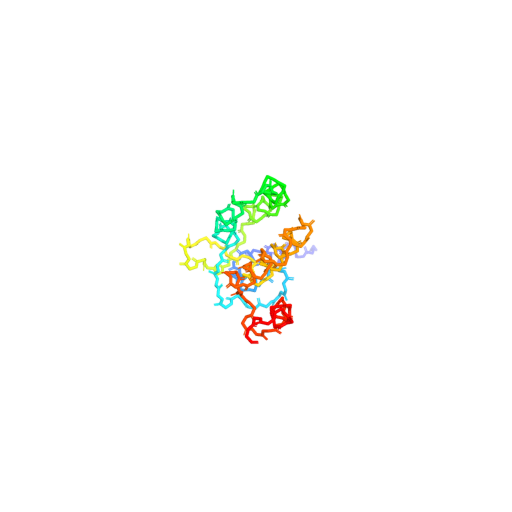1 95 ? -0.895 -3.162 4.706 1.00 95.12 95 HIS A N 1
ATOM 766 C CA . HIS A 1 95 ? -1.916 -3.895 5.439 1.00 95.12 95 HIS A CA 1
ATOM 767 C C . HIS A 1 95 ? -1.377 -4.407 6.777 1.00 95.12 95 HIS A C 1
ATOM 769 O O . HIS A 1 95 ? -2.023 -4.216 7.809 1.00 95.12 95 HIS A O 1
ATOM 775 N N . SER A 1 96 ? -0.165 -4.977 6.791 1.00 94.19 96 SER A N 1
ATOM 776 C CA . SER A 1 96 ? 0.473 -5.425 8.033 1.00 94.19 96 SER A CA 1
ATOM 777 C C . SER A 1 96 ? 0.667 -4.261 9.007 1.00 94.19 96 SER A C 1
ATOM 779 O O . SER A 1 96 ? 0.326 -4.387 10.181 1.00 94.19 96 SER A O 1
ATOM 781 N N . LEU A 1 97 ? 1.091 -3.088 8.519 1.00 96.00 97 LEU A N 1
ATOM 782 C CA . LEU A 1 97 ? 1.213 -1.883 9.344 1.00 96.00 97 LEU A CA 1
ATOM 783 C C . LEU A 1 97 ? -0.128 -1.446 9.949 1.00 96.00 97 LEU A C 1
ATOM 785 O O . LEU A 1 97 ? -0.169 -1.056 11.116 1.00 96.00 97 LEU A O 1
ATOM 789 N N . VAL A 1 98 ? -1.218 -1.508 9.178 1.00 95.25 98 VAL A N 1
ATOM 790 C CA . VAL A 1 98 ? -2.577 -1.191 9.652 1.00 95.25 98 VAL A CA 1
ATOM 791 C C . VAL A 1 98 ? -3.021 -2.161 10.748 1.00 95.25 98 VAL A C 1
ATOM 793 O O . VAL A 1 98 ? -3.542 -1.713 11.772 1.00 95.25 98 VAL A O 1
ATOM 796 N N . LYS A 1 99 ? -2.766 -3.464 10.572 1.00 93.00 99 LYS A N 1
ATOM 797 C CA . LYS A 1 99 ? -3.086 -4.503 11.564 1.00 93.00 99 LYS A CA 1
ATOM 798 C C . LYS A 1 99 ? -2.277 -4.328 12.844 1.00 93.00 99 LYS A C 1
ATOM 800 O O . LYS A 1 99 ? -2.848 -4.296 13.929 1.00 93.00 99 LYS A O 1
ATOM 805 N N . GLU A 1 100 ? -0.966 -4.141 12.721 1.00 94.88 100 GLU A N 1
ATOM 806 C CA . GLU A 1 100 ? -0.069 -3.895 13.856 1.00 94.88 100 GLU A CA 1
ATOM 807 C C . GLU A 1 100 ? -0.414 -2.615 14.621 1.00 94.88 100 GLU A C 1
ATOM 809 O O . GLU A 1 100 ? -0.135 -2.516 15.813 1.00 94.88 100 GLU A O 1
ATOM 814 N N . ALA A 1 101 ? -0.984 -1.617 13.942 1.00 94.75 101 ALA A N 1
ATOM 815 C CA . ALA A 1 101 ? -1.410 -0.377 14.572 1.00 94.75 101 ALA A CA 1
ATOM 816 C C . ALA A 1 101 ? -2.700 -0.516 15.388 1.00 94.75 101 ALA A C 1
ATOM 818 O O . ALA A 1 101 ? -3.044 0.411 16.114 1.00 94.75 101 ALA A O 1
ATOM 819 N N . GLY A 1 102 ? -3.420 -1.637 15.274 1.00 93.62 102 GLY A N 1
ATOM 820 C CA . GLY A 1 102 ? -4.647 -1.861 16.032 1.00 93.62 102 GLY A CA 1
ATOM 821 C C . GLY A 1 102 ? -5.792 -0.923 15.638 1.00 93.62 102 GLY A C 1
ATOM 822 O O . GLY A 1 102 ? -6.674 -0.675 16.452 1.00 93.62 102 GLY A O 1
ATOM 823 N N . LEU A 1 103 ? -5.823 -0.437 14.388 1.00 92.06 103 LEU A N 1
ATOM 824 C CA . LEU A 1 103 ? -6.828 0.517 13.879 1.00 92.06 103 LEU A CA 1
ATOM 825 C C . LEU A 1 103 ? -8.283 -0.006 13.893 1.00 92.06 103 LEU A C 1
ATOM 827 O O . LEU A 1 103 ? -9.227 0.721 13.569 1.00 92.06 103 LEU A O 1
ATOM 831 N N . GLY A 1 104 ? -8.469 -1.275 14.253 1.00 90.56 104 GLY A N 1
ATOM 832 C CA . GLY A 1 104 ? -9.759 -1.931 14.362 1.00 90.56 104 GLY A CA 1
ATOM 833 C C . GLY A 1 104 ? -10.322 -2.388 13.021 1.00 90.56 104 GLY A C 1
ATOM 834 O O . GLY A 1 104 ? -9.800 -2.108 11.935 1.00 90.56 104 GLY A O 1
ATOM 835 N N . ILE A 1 105 ? -11.431 -3.119 13.108 1.00 88.44 105 ILE A N 1
ATOM 836 C CA . ILE A 1 105 ? -11.986 -3.823 11.956 1.00 88.44 105 ILE A CA 1
ATOM 837 C C . ILE A 1 105 ? -12.457 -2.873 10.855 1.00 88.44 105 ILE A C 1
ATOM 839 O O . ILE A 1 105 ? -12.106 -3.040 9.695 1.00 88.44 105 ILE A O 1
ATOM 843 N N . ARG A 1 106 ? -13.161 -1.798 11.226 1.00 90.25 106 ARG A N 1
ATOM 844 C CA . ARG A 1 106 ? -13.716 -0.829 10.273 1.00 90.25 106 ARG A CA 1
ATOM 845 C C . ARG A 1 106 ? -12.633 -0.168 9.420 1.00 90.25 106 ARG A C 1
ATOM 847 O O . ARG A 1 106 ? -12.831 0.035 8.224 1.00 90.25 106 ARG A O 1
ATOM 854 N N . ALA A 1 107 ? -11.506 0.199 10.028 1.00 92.44 107 ALA A N 1
ATOM 855 C CA . ALA A 1 107 ? -10.387 0.791 9.305 1.00 92.44 107 ALA A CA 1
ATOM 856 C C . ALA A 1 107 ? -9.694 -0.240 8.405 1.00 92.44 107 ALA A C 1
ATOM 858 O O . ALA A 1 107 ? -9.353 0.086 7.272 1.00 92.44 107 ALA A O 1
ATOM 859 N N . THR A 1 108 ? -9.552 -1.478 8.881 1.00 91.44 108 THR A N 1
ATOM 860 C CA . THR A 1 108 ? -8.981 -2.591 8.109 1.00 91.44 108 THR A CA 1
ATOM 861 C C . THR A 1 108 ? -9.832 -2.899 6.875 1.00 91.44 108 THR A C 1
ATOM 863 O O . THR A 1 108 ? -9.314 -2.894 5.764 1.00 91.44 108 THR A O 1
ATOM 866 N N . THR A 1 109 ? -11.156 -3.019 7.011 1.00 89.62 109 THR A N 1
ATOM 867 C CA . THR A 1 109 ? -12.069 -3.206 5.869 1.00 89.62 109 THR A CA 1
ATOM 868 C C . THR A 1 109 ? -12.003 -2.035 4.885 1.00 89.62 109 THR A C 1
ATOM 870 O O . THR A 1 109 ? -11.948 -2.241 3.675 1.00 89.62 109 THR A O 1
ATOM 873 N N . GLN A 1 110 ? -11.946 -0.787 5.374 1.00 92.94 110 GLN A N 1
ATOM 874 C CA . GLN A 1 110 ? -11.757 0.377 4.496 1.00 92.94 110 GLN A CA 1
ATOM 875 C C . GLN A 1 110 ? -10.427 0.333 3.744 1.00 92.94 110 GLN A C 1
ATOM 877 O O . GLN A 1 110 ? -10.381 0.727 2.580 1.00 92.94 110 GLN A O 1
ATOM 882 N N . PHE A 1 111 ? -9.350 -0.102 4.400 1.00 94.25 111 PHE A N 1
ATOM 883 C CA . PHE A 1 111 ? -8.056 -0.276 3.755 1.00 94.25 111 PHE A CA 1
ATOM 884 C C . PHE A 1 111 ? -8.163 -1.297 2.621 1.00 94.25 111 PHE A C 1
ATOM 886 O O . PHE A 1 111 ? -7.799 -0.979 1.492 1.00 94.25 111 PHE A O 1
ATOM 893 N N . LEU A 1 112 ? -8.726 -2.471 2.914 1.00 89.62 112 LEU A N 1
ATOM 894 C CA . LEU A 1 112 ? -8.886 -3.563 1.956 1.00 89.62 112 LEU A CA 1
ATOM 895 C C . LEU A 1 112 ? -9.751 -3.163 0.754 1.00 89.62 112 LEU A C 1
ATOM 897 O O . LEU A 1 112 ? -9.503 -3.636 -0.343 1.00 89.62 112 LEU A O 1
ATOM 901 N N . PHE A 1 113 ? -10.716 -2.255 0.931 1.00 89.62 113 PHE A N 1
ATOM 902 C CA . PHE A 1 113 ? -11.514 -1.713 -0.171 1.00 89.62 113 PHE A CA 1
ATOM 903 C C . PHE A 1 113 ? -10.756 -0.669 -1.012 1.00 89.62 113 PHE A C 1
ATOM 905 O O . PHE A 1 113 ? -10.787 -0.711 -2.238 1.00 89.62 113 PHE A O 1
ATOM 912 N N . ILE A 1 114 ? -10.082 0.292 -0.368 1.00 91.62 114 ILE A N 1
ATOM 913 C CA . ILE A 1 114 ? -9.443 1.434 -1.053 1.00 91.62 114 ILE A CA 1
ATOM 914 C C . ILE A 1 114 ? -8.128 1.033 -1.729 1.00 91.62 114 ILE A C 1
ATOM 916 O O . ILE A 1 114 ? -7.788 1.553 -2.790 1.00 91.62 114 ILE A O 1
ATOM 920 N N . PHE A 1 115 ? -7.369 0.144 -1.096 1.00 92.44 115 PHE A N 1
ATOM 921 C CA . PHE A 1 115 ? -6.038 -0.267 -1.525 1.00 92.44 115 PHE A CA 1
ATOM 922 C C . PHE A 1 115 ? -6.044 -1.700 -2.062 1.00 92.44 115 PHE A C 1
ATOM 924 O O . PHE A 1 115 ? -5.058 -2.397 -1.870 1.00 92.44 115 PHE A O 1
ATOM 931 N N . ASN A 1 116 ? -7.126 -2.137 -2.719 1.00 86.94 116 ASN A N 1
ATOM 932 C CA . ASN A 1 116 ? -7.219 -3.486 -3.273 1.00 86.94 116 ASN A CA 1
ATOM 933 C C . ASN A 1 116 ? -6.395 -3.637 -4.563 1.00 86.94 116 ASN A C 1
ATOM 935 O O . ASN A 1 116 ? -6.813 -3.198 -5.634 1.00 86.94 116 ASN A O 1
ATOM 939 N N . PHE A 1 117 ? -5.234 -4.276 -4.457 1.00 86.31 117 PHE A N 1
ATOM 940 C CA . PHE A 1 117 ? -4.397 -4.684 -5.590 1.00 86.31 117 PHE A CA 1
ATOM 941 C C . PHE A 1 117 ? -4.279 -6.207 -5.710 1.00 86.31 117 PHE A C 1
ATOM 943 O O . PHE A 1 117 ? -3.497 -6.698 -6.525 1.00 86.31 117 PHE A O 1
ATOM 950 N N . ASP A 1 118 ? -5.046 -6.950 -4.913 1.00 80.19 118 ASP A N 1
ATOM 951 C CA . ASP A 1 118 ? -5.068 -8.409 -4.900 1.00 80.19 118 ASP A CA 1
ATOM 952 C C . ASP A 1 118 ? -6.144 -8.958 -5.847 1.00 80.19 118 ASP A C 1
ATOM 954 O O . ASP A 1 118 ? -7.081 -9.644 -5.450 1.00 80.19 118 ASP A O 1
ATOM 958 N N . PHE A 1 119 ? -6.016 -8.615 -7.130 1.00 80.19 119 PHE A N 1
ATOM 959 C CA . PHE A 1 119 ? -6.988 -8.980 -8.168 1.00 80.19 119 PHE A CA 1
ATOM 960 C C . PHE A 1 119 ? -7.068 -10.488 -8.439 1.00 80.19 119 PHE A C 1
ATOM 962 O O . PHE A 1 119 ? -8.067 -10.961 -8.969 1.00 80.19 119 PHE A O 1
ATOM 969 N N . GLU A 1 120 ? -6.007 -11.234 -8.123 1.00 76.50 120 GLU A N 1
ATOM 970 C CA . GLU A 1 120 ? -5.937 -12.692 -8.307 1.00 76.50 120 GLU A CA 1
ATOM 971 C C . GLU A 1 120 ? -6.347 -13.459 -7.032 1.00 76.50 120 GLU A C 1
ATOM 973 O O . GLU A 1 120 ? -6.304 -14.685 -7.009 1.00 76.50 120 GLU A O 1
ATOM 978 N N . HIS A 1 121 ? -6.766 -12.747 -5.981 1.00 75.75 121 HIS A N 1
ATOM 979 C CA . HIS A 1 121 ? -7.210 -13.290 -4.697 1.00 75.75 121 HIS A CA 1
ATOM 980 C C . HIS A 1 121 ? -6.182 -14.198 -3.979 1.00 75.75 121 HIS A C 1
ATOM 982 O O . HIS A 1 121 ? -6.502 -15.245 -3.404 1.00 75.75 121 HIS A O 1
ATOM 988 N N . THR A 1 122 ? -4.904 -13.812 -4.023 1.00 75.25 122 THR A N 1
ATOM 989 C CA . THR A 1 122 ? -3.775 -14.614 -3.511 1.00 75.25 122 THR A CA 1
ATOM 990 C C . THR A 1 122 ? -3.191 -14.107 -2.190 1.00 75.25 122 THR A C 1
ATOM 992 O O . THR A 1 122 ? -2.552 -14.887 -1.482 1.00 75.25 122 THR A O 1
ATOM 995 N N . GLY A 1 123 ? -3.441 -12.845 -1.838 1.00 77.25 123 GLY A N 1
ATOM 996 C CA . GLY A 1 123 ? -2.964 -12.160 -0.637 1.00 77.25 123 GLY A CA 1
ATOM 997 C C . GLY A 1 123 ? -4.090 -11.821 0.350 1.00 77.25 123 GLY A C 1
ATOM 998 O O . GLY A 1 123 ? -4.792 -12.702 0.853 1.00 77.25 123 GLY A O 1
ATOM 999 N N . TYR A 1 124 ? -4.248 -10.534 0.680 1.00 75.44 124 TYR A N 1
ATOM 1000 C CA . TYR A 1 124 ? -5.182 -10.063 1.717 1.00 75.44 124 TYR A CA 1
ATOM 1001 C C . TYR A 1 124 ? -6.665 -10.039 1.309 1.00 75.44 124 TYR A C 1
ATOM 1003 O O . TYR A 1 124 ? -7.516 -9.771 2.156 1.00 75.44 124 TYR A O 1
ATOM 1011 N N . SER A 1 125 ? -7.005 -10.314 0.049 1.00 70.56 125 SER A N 1
ATOM 1012 C CA . SER A 1 125 ? -8.398 -10.463 -0.420 1.00 70.56 125 SER A CA 1
ATOM 1013 C C . SER A 1 125 ? -9.203 -11.474 0.401 1.00 70.56 125 SER A C 1
ATOM 1015 O O . SER A 1 125 ? -10.364 -11.225 0.703 1.00 70.56 125 SER A O 1
ATOM 1017 N N . LYS A 1 126 ? -8.571 -12.560 0.864 1.00 73.00 126 LYS A N 1
ATOM 1018 C CA . LYS A 1 126 ? -9.213 -13.568 1.722 1.00 73.00 126 LYS A CA 1
ATOM 1019 C C . LYS A 1 126 ? -9.696 -12.986 3.049 1.00 73.00 126 LYS A C 1
ATOM 1021 O O . LYS A 1 126 ? -10.717 -13.409 3.582 1.00 73.00 126 LYS A O 1
ATOM 1026 N N . GLU A 1 127 ? -8.969 -12.009 3.595 1.00 73.31 127 GLU A N 1
ATOM 1027 C CA . GLU A 1 127 ? -9.415 -11.289 4.792 1.00 73.31 127 GLU A CA 1
ATOM 1028 C C . GLU A 1 127 ? -10.591 -10.358 4.469 1.00 73.31 127 GLU A C 1
ATOM 1030 O O . GLU A 1 127 ? -11.501 -10.228 5.283 1.00 73.31 127 GLU A O 1
ATOM 1035 N N . LEU A 1 128 ? -10.614 -9.747 3.279 1.00 69.06 128 LEU A N 1
ATOM 1036 C CA . LEU A 1 128 ? -11.744 -8.928 2.833 1.00 69.06 128 LEU A CA 1
ATOM 1037 C C . LEU A 1 128 ? -13.024 -9.771 2.703 1.00 69.06 128 LEU A C 1
ATOM 1039 O O . LEU A 1 128 ? -14.048 -9.376 3.258 1.00 69.06 128 LEU A O 1
ATOM 1043 N N . GLU A 1 129 ? -12.936 -10.941 2.066 1.00 72.56 129 GLU A N 1
ATOM 1044 C CA . GLU A 1 129 ? -14.037 -11.910 1.933 1.00 72.56 129 GLU A CA 1
ATOM 1045 C C . GLU A 1 129 ? -14.542 -12.374 3.308 1.00 72.56 129 GLU A C 1
ATOM 1047 O O . GLU A 1 129 ? -15.742 -12.357 3.582 1.00 72.56 129 GLU A O 1
ATOM 1052 N N . PHE A 1 130 ? -13.631 -12.703 4.235 1.00 71.62 130 PHE A N 1
ATOM 1053 C CA . PHE A 1 130 ? -13.994 -13.096 5.602 1.00 71.62 130 PHE A CA 1
ATOM 1054 C C . PHE A 1 130 ? -14.782 -12.008 6.350 1.00 71.62 130 PHE A C 1
ATOM 1056 O O . PHE A 1 130 ? -15.675 -12.311 7.142 1.00 71.62 130 PHE A O 1
ATOM 1063 N N . TYR A 1 131 ? -14.483 -10.734 6.094 1.00 72.00 131 TYR A N 1
ATOM 1064 C CA . TYR A 1 131 ? -15.193 -9.604 6.694 1.00 72.00 131 TYR A CA 1
ATOM 1065 C C . TYR A 1 131 ? -16.477 -9.200 5.952 1.00 72.00 131 TYR A C 1
ATOM 1067 O O . TYR A 1 131 ? -17.046 -8.149 6.257 1.00 72.00 131 TYR A O 1
ATOM 1075 N N . GLY A 1 132 ? -16.954 -10.027 5.016 1.00 63.50 132 GLY A N 1
ATOM 1076 C CA . GLY A 1 132 ? -18.166 -9.777 4.231 1.00 63.50 132 GLY A CA 1
ATOM 1077 C C . GLY A 1 132 ? -17.973 -8.735 3.128 1.00 63.50 132 GLY A C 1
ATOM 1078 O O . GLY A 1 132 ? -18.939 -8.124 2.672 1.00 63.50 132 GLY A O 1
ATOM 1079 N N . GLY A 1 133 ? -16.723 -8.473 2.740 1.00 62.38 133 GLY A N 1
ATOM 1080 C CA . GLY A 1 133 ? -16.394 -7.701 1.555 1.00 62.38 133 GLY A CA 1
ATOM 1081 C C . GLY A 1 133 ? -16.428 -8.600 0.322 1.00 62.38 133 GLY A C 1
ATOM 1082 O O . GLY A 1 133 ? -15.443 -9.281 0.055 1.00 62.38 133 GLY A O 1
ATOM 1083 N N . TYR A 1 134 ? -17.539 -8.493 -0.414 1.00 51.75 134 TYR A N 1
ATOM 1084 C CA . TYR A 1 134 ? -18.008 -9.323 -1.538 1.00 51.75 134 TYR A CA 1
ATOM 1085 C C . TYR A 1 134 ? -18.571 -10.688 -1.141 1.00 51.75 134 TYR A C 1
ATOM 1087 O O . TYR A 1 134 ? -17.809 -11.559 -0.678 1.00 51.75 134 TYR A O 1
#